Protein AF-A0A819HEC3-F1 (afdb_monomer_lite)

Structure (mmCIF, N/CA/C/O backbone):
data_AF-A0A819HEC3-F1
#
_entry.id   AF-A0A819HEC3-F1
#
loop_
_atom_site.group_PDB
_atom_site.id
_atom_site.type_symbol
_atom_site.label_atom_id
_atom_site.label_alt_id
_atom_site.label_comp_id
_atom_site.label_asym_id
_atom_site.label_entity_id
_atom_site.label_seq_id
_atom_site.pdbx_PDB_ins_code
_atom_site.Cartn_x
_atom_site.Cartn_y
_atom_site.Cartn_z
_atom_site.occupancy
_atom_site.B_iso_or_equiv
_atom_site.auth_seq_id
_atom_site.auth_comp_id
_atom_site.auth_asym_id
_atom_site.auth_atom_id
_atom_site.pdbx_PDB_model_num
ATOM 1 N N . MET A 1 1 ? 30.679 9.701 9.834 1.00 35.31 1 MET A N 1
ATOM 2 C CA . MET A 1 1 ? 29.336 10.063 9.330 1.00 35.31 1 MET A CA 1
ATOM 3 C C . MET A 1 1 ? 28.444 10.384 10.512 1.00 35.31 1 MET A C 1
ATOM 5 O O . MET A 1 1 ? 28.154 9.493 11.297 1.00 35.31 1 MET A O 1
ATOM 9 N N . HIS A 1 2 ? 28.082 11.653 10.684 1.00 35.62 2 HIS A N 1
ATOM 10 C CA . HIS A 1 2 ? 27.063 12.058 11.650 1.00 35.62 2 HIS A CA 1
ATOM 11 C C . HIS A 1 2 ? 25.699 11.804 11.002 1.00 35.62 2 HIS A C 1
ATOM 13 O O . HIS A 1 2 ? 25.360 12.456 10.020 1.00 35.62 2 HIS A O 1
ATOM 19 N N . ILE A 1 3 ? 24.949 10.826 11.507 1.00 52.78 3 ILE A N 1
ATOM 20 C CA . ILE A 1 3 ? 23.567 10.603 11.078 1.00 52.78 3 ILE A CA 1
ATOM 21 C C . ILE A 1 3 ? 22.713 11.641 11.809 1.00 52.78 3 ILE A C 1
ATOM 23 O O . ILE A 1 3 ? 22.427 11.497 13.001 1.00 52.78 3 ILE A O 1
ATOM 27 N N . GLN A 1 4 ? 22.341 12.715 11.109 1.00 49.16 4 GLN A N 1
ATOM 28 C CA . GLN A 1 4 ? 21.276 13.611 11.549 1.00 49.16 4 GLN A CA 1
ATOM 29 C C . GLN A 1 4 ? 19.970 12.810 11.532 1.00 49.16 4 GLN A C 1
ATOM 31 O O . GLN A 1 4 ? 19.485 12.399 10.484 1.00 49.16 4 GLN A O 1
ATOM 36 N N . ARG A 1 5 ? 19.433 12.515 12.718 1.00 47.50 5 ARG A N 1
ATOM 37 C CA . ARG A 1 5 ? 18.100 11.924 12.852 1.00 47.50 5 ARG A CA 1
ATOM 38 C C . ARG A 1 5 ? 17.078 13.026 12.602 1.00 47.50 5 ARG A C 1
ATOM 40 O O . ARG A 1 5 ? 16.815 13.800 13.521 1.00 47.50 5 ARG A O 1
ATOM 47 N N . ASP A 1 6 ? 16.523 13.070 11.394 1.00 41.75 6 ASP A N 1
ATOM 48 C CA . ASP A 1 6 ? 15.380 13.918 11.055 1.00 41.75 6 ASP A CA 1
ATOM 49 C C . ASP A 1 6 ? 14.251 13.738 12.079 1.00 41.75 6 ASP A C 1
ATOM 51 O O . ASP A 1 6 ? 13.738 12.643 12.331 1.00 41.75 6 ASP A O 1
ATOM 55 N N . GLU A 1 7 ? 13.883 14.846 12.710 1.00 51.31 7 GLU A N 1
ATOM 56 C CA . GLU A 1 7 ? 12.917 14.927 13.806 1.00 51.31 7 GLU A CA 1
ATOM 57 C C . GLU A 1 7 ? 11.481 14.588 13.361 1.00 51.31 7 GLU A C 1
ATOM 59 O O . GLU A 1 7 ? 10.647 14.182 14.171 1.00 51.31 7 GLU A O 1
ATOM 64 N N . HIS A 1 8 ? 11.207 14.639 12.055 1.00 46.47 8 HIS A N 1
ATOM 65 C CA . HIS A 1 8 ? 9.885 14.379 11.483 1.00 46.47 8 HIS A CA 1
ATOM 66 C C . HIS A 1 8 ? 9.435 12.911 11.529 1.00 46.47 8 HIS A C 1
ATOM 68 O O . HIS A 1 8 ? 8.235 12.649 11.459 1.00 46.47 8 HIS A O 1
ATOM 74 N N . SER A 1 9 ? 10.351 11.953 11.714 1.00 44.16 9 SER A N 1
ATOM 75 C CA . SER A 1 9 ? 10.011 10.520 11.715 1.00 44.16 9 SER A CA 1
ATOM 76 C C . SER A 1 9 ? 9.555 9.985 13.086 1.00 44.16 9 SER A C 1
ATOM 78 O O . SER A 1 9 ? 9.091 8.854 13.208 1.00 44.16 9 SER A O 1
ATOM 80 N N . ARG A 1 10 ? 9.630 10.789 14.159 1.00 50.12 10 ARG A N 1
ATOM 81 C CA . ARG A 1 10 ? 9.312 10.303 15.517 1.00 50.12 10 ARG A CA 1
ATOM 82 C C . ARG A 1 10 ? 7.836 10.388 15.909 1.00 50.12 10 ARG A C 1
ATOM 84 O O . ARG A 1 10 ? 7.489 9.972 17.005 1.00 50.12 10 ARG A O 1
ATOM 91 N N . LYS A 1 11 ? 6.933 10.884 15.058 1.00 53.34 11 LYS A N 1
ATOM 92 C CA . LYS A 1 11 ? 5.527 11.109 15.457 1.00 53.34 11 LYS A CA 1
ATOM 93 C C . L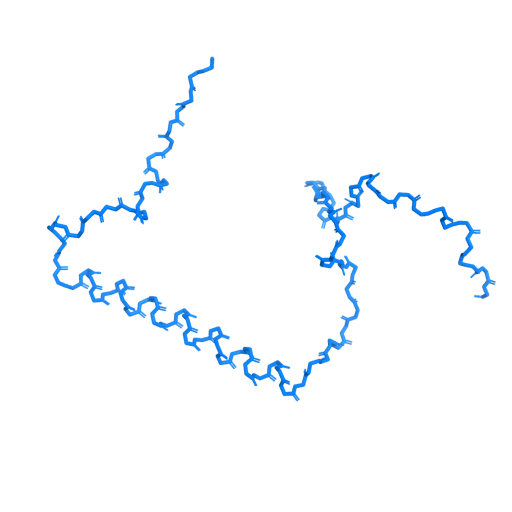YS A 1 11 ? 4.654 9.848 15.573 1.00 53.34 11 LYS A C 1
ATOM 95 O O . LYS A 1 11 ? 3.498 9.983 15.965 1.00 53.34 11 LYS A O 1
ATOM 100 N N . LEU A 1 12 ? 5.168 8.647 15.287 1.00 53.06 12 LEU A N 1
ATOM 101 C CA . LEU A 1 12 ? 4.364 7.413 15.320 1.00 53.06 12 LEU A CA 1
ATOM 102 C C . LEU A 1 12 ? 4.455 6.576 16.609 1.00 53.06 12 LEU A C 1
ATOM 104 O O . LEU A 1 12 ? 3.790 5.549 16.693 1.00 53.06 12 LEU A O 1
ATOM 108 N N . CYS A 1 13 ? 5.226 6.980 17.622 1.00 48.69 13 CYS A N 1
ATOM 109 C CA . CYS A 1 13 ? 5.309 6.213 18.874 1.00 48.69 13 CYS A CA 1
ATOM 110 C C . CYS A 1 13 ? 5.623 7.103 20.086 1.00 48.69 13 CYS A C 1
ATOM 112 O O . CYS A 1 13 ? 6.657 6.955 20.734 1.00 48.69 13 CYS A O 1
ATOM 114 N N . TYR A 1 14 ? 4.734 8.051 20.392 1.00 52.69 14 TYR A N 1
ATOM 115 C CA . TYR A 1 14 ? 4.767 8.754 21.676 1.00 52.69 14 TYR A CA 1
ATOM 116 C C . TYR A 1 14 ? 3.550 8.363 22.519 1.00 52.69 14 TYR A C 1
ATOM 118 O O . TYR A 1 14 ? 2.441 8.311 21.978 1.00 52.69 14 TYR A O 1
ATOM 126 N N . PRO A 1 15 ? 3.726 8.083 23.826 1.00 53.22 15 PRO A N 1
ATOM 127 C CA . PRO A 1 15 ? 2.599 7.866 24.720 1.00 53.22 15 PRO A CA 1
ATOM 128 C C . PRO A 1 15 ? 1.710 9.115 24.713 1.00 53.22 15 PRO A C 1
ATOM 130 O O . PRO A 1 15 ? 2.202 10.241 24.788 1.00 53.22 15 PRO A O 1
ATOM 133 N N . VAL A 1 16 ? 0.398 8.901 24.592 1.00 59.19 16 VAL A N 1
ATOM 134 C CA . VAL A 1 16 ? -0.651 9.931 24.527 1.00 59.19 16 VAL A CA 1
ATOM 135 C C . VAL A 1 16 ? -0.818 10.577 25.907 1.00 59.19 16 VAL A C 1
ATOM 137 O O . VAL A 1 16 ? -1.810 10.372 26.596 1.00 59.19 16 VAL A O 1
ATOM 140 N N . ILE A 1 17 ? 0.188 11.311 26.371 1.00 58.75 17 ILE A N 1
ATOM 141 C CA . ILE A 1 17 ? 0.117 12.078 27.614 1.00 58.75 17 ILE A CA 1
ATOM 142 C C . ILE A 1 17 ? 0.204 13.550 27.215 1.00 58.75 17 ILE A C 1
ATOM 144 O O . ILE A 1 17 ? 1.245 14.009 26.755 1.00 58.75 17 ILE A O 1
ATOM 148 N N . GLY A 1 18 ? -0.909 14.276 27.356 1.00 64.00 18 GLY A N 1
ATOM 149 C CA . GLY A 1 18 ? -0.967 15.726 27.132 1.00 64.00 18 GLY A CA 1
ATOM 150 C C . GLY A 1 18 ? -1.601 16.205 25.820 1.00 64.00 18 GLY A C 1
ATOM 151 O O . GLY A 1 18 ? -1.558 17.403 25.558 1.00 64.00 18 GLY A O 1
ATOM 152 N N . LEU A 1 19 ? -2.217 15.333 25.011 1.00 67.19 19 LEU A N 1
ATOM 153 C CA . LEU A 1 19 ? -3.003 15.786 23.852 1.00 67.19 19 LEU A CA 1
ATOM 154 C C . LEU A 1 19 ? -4.404 16.230 24.291 1.00 67.19 19 LEU A C 1
ATOM 156 O O . LEU A 1 19 ? -5.065 15.557 25.087 1.00 67.19 19 LEU A O 1
ATOM 160 N N . LYS A 1 20 ? -4.873 17.360 23.750 1.00 82.50 20 LYS A N 1
ATOM 161 C CA . LYS A 1 20 ? -6.255 17.822 23.931 1.00 82.50 20 LYS A CA 1
ATOM 162 C C . LYS A 1 20 ? -7.196 16.789 23.302 1.00 82.50 20 LYS A C 1
ATOM 164 O O . LYS A 1 20 ? -6.888 16.257 22.239 1.00 82.50 20 LYS A O 1
ATOM 169 N N . LEU A 1 21 ? -8.335 16.508 23.941 1.00 81.75 21 LEU A N 1
ATOM 170 C CA . LEU A 1 21 ? -9.289 15.480 23.492 1.00 81.75 21 LEU A CA 1
ATOM 171 C C . LEU A 1 21 ? -9.631 15.598 21.995 1.00 81.75 21 LEU A C 1
ATOM 173 O O . LEU A 1 21 ? -9.643 14.593 21.292 1.00 81.75 21 LEU A O 1
ATOM 177 N N . GLU A 1 22 ? -9.803 16.827 21.509 1.00 82.69 22 GLU A N 1
ATOM 178 C CA . GLU A 1 22 ? -10.082 17.135 20.101 1.00 82.69 22 GLU A CA 1
ATOM 179 C C . GLU A 1 22 ? -9.020 16.594 19.133 1.00 82.69 22 GLU A C 1
ATOM 181 O O . GLU A 1 22 ? -9.357 16.037 18.094 1.00 82.69 22 GLU A O 1
ATOM 186 N N . GLU A 1 23 ? -7.736 16.679 19.489 1.00 84.50 23 GLU A N 1
ATOM 187 C CA . GLU A 1 23 ? -6.643 16.196 18.637 1.00 84.50 23 GLU A CA 1
ATOM 188 C C . GLU A 1 23 ? -6.649 14.663 18.534 1.00 84.50 23 GLU A C 1
ATOM 190 O O . GLU A 1 23 ? -6.399 14.088 17.473 1.00 84.50 23 GLU A O 1
ATOM 195 N N . SER A 1 24 ? -6.976 13.978 19.632 1.00 80.62 24 SER A N 1
ATOM 196 C CA . SER A 1 24 ? -7.135 12.521 19.629 1.00 80.62 24 SER A CA 1
ATOM 197 C C . SER A 1 24 ? -8.339 12.094 18.788 1.00 80.62 24 SER A C 1
ATOM 199 O O . SER A 1 24 ? -8.247 11.136 18.020 1.00 80.62 24 SER A O 1
ATOM 201 N N . VAL A 1 25 ? -9.455 12.821 18.897 1.00 90.00 25 VAL A N 1
ATOM 202 C CA . VAL A 1 25 ? -10.666 12.577 18.102 1.00 90.00 25 VAL A CA 1
ATOM 203 C C . VAL A 1 25 ? -10.390 12.787 16.614 1.00 90.00 25 VAL A C 1
ATOM 205 O O . VAL A 1 25 ? -10.750 11.930 15.809 1.00 90.00 25 VAL A O 1
ATOM 208 N N . GLU A 1 26 ? -9.691 13.856 16.242 1.00 91.88 26 GLU A N 1
ATOM 209 C CA . GLU A 1 26 ? -9.321 14.134 14.852 1.00 91.88 26 GLU A CA 1
ATOM 210 C C . GLU A 1 26 ? -8.461 13.007 14.257 1.00 91.88 26 GLU A C 1
ATOM 212 O O . GLU A 1 26 ? -8.773 12.469 13.190 1.00 91.88 26 GLU A O 1
ATOM 217 N N . ARG A 1 27 ? -7.419 12.564 14.972 1.00 89.69 27 ARG A N 1
ATOM 218 C CA . ARG A 1 27 ? -6.559 11.451 14.528 1.00 89.69 27 ARG A CA 1
ATOM 219 C C . ARG A 1 27 ? -7.334 10.141 14.367 1.00 89.69 27 ARG A C 1
ATOM 221 O O . ARG A 1 27 ? -7.109 9.402 13.402 1.00 89.69 27 ARG A O 1
ATOM 228 N N . LEU A 1 28 ? -8.260 9.853 15.283 1.00 89.38 28 LEU A N 1
ATOM 229 C CA . LEU A 1 28 ? -9.136 8.682 15.194 1.00 89.38 28 LEU A CA 1
ATOM 230 C C . LEU A 1 28 ? -10.060 8.766 13.977 1.00 89.38 28 LEU A C 1
ATOM 232 O O . LEU A 1 28 ? -10.183 7.793 13.232 1.00 89.38 28 LEU A O 1
ATOM 236 N N . GLN A 1 29 ? -10.663 9.929 13.734 1.00 94.44 29 GLN A N 1
ATOM 237 C CA . GLN A 1 29 ? -11.528 10.157 12.578 1.00 94.44 29 GLN A CA 1
ATOM 238 C C . GLN A 1 29 ? -10.767 9.990 11.260 1.00 94.44 29 GLN A C 1
ATOM 240 O O . GLN A 1 29 ? -11.270 9.333 10.348 1.00 94.44 29 GLN A O 1
ATOM 245 N N . ILE A 1 30 ? -9.547 10.527 11.160 1.00 94.88 30 ILE A N 1
ATOM 246 C CA . ILE A 1 30 ? -8.687 10.351 9.981 1.00 94.88 30 ILE A CA 1
ATOM 247 C C . ILE A 1 30 ? -8.406 8.862 9.751 1.00 94.88 30 ILE A C 1
ATOM 249 O O . ILE A 1 30 ? -8.627 8.354 8.651 1.00 94.88 30 ILE A O 1
ATOM 253 N N . THR A 1 31 ? -7.988 8.143 10.793 1.00 92.00 31 THR A N 1
ATOM 254 C CA . THR A 1 31 ? -7.664 6.711 10.700 1.00 92.00 31 THR A CA 1
ATOM 255 C C . THR A 1 31 ? -8.880 5.879 10.285 1.00 92.00 31 THR A C 1
ATOM 257 O O . THR A 1 31 ? -8.789 5.023 9.400 1.00 92.00 31 THR A O 1
ATOM 260 N N . TYR A 1 32 ? -10.048 6.162 10.868 1.00 94.38 32 TYR A N 1
ATOM 261 C CA . TYR A 1 32 ? -11.302 5.506 10.504 1.00 94.38 32 TYR A CA 1
ATOM 262 C C . TYR A 1 32 ? -11.660 5.755 9.035 1.00 94.38 32 TYR A C 1
ATOM 264 O O . TYR A 1 32 ? -11.969 4.816 8.303 1.00 94.38 32 TYR A O 1
ATOM 272 N N . ARG A 1 33 ? -11.559 7.003 8.562 1.00 93.12 33 ARG A N 1
ATOM 273 C CA . ARG A 1 33 ? -11.839 7.349 7.160 1.00 93.12 33 ARG A CA 1
ATOM 274 C C . ARG A 1 33 ? -10.896 6.644 6.184 1.00 93.12 33 ARG A C 1
ATOM 276 O O . ARG A 1 33 ? -11.364 6.140 5.170 1.00 93.12 33 ARG A O 1
ATOM 283 N N . LEU A 1 34 ? -9.596 6.580 6.479 1.00 93.00 34 LEU A N 1
ATOM 284 C CA . LEU A 1 34 ? -8.621 5.908 5.611 1.00 93.00 34 LEU A CA 1
ATOM 285 C C . LEU A 1 34 ? -8.908 4.405 5.500 1.00 93.00 34 LEU A C 1
ATOM 287 O O . LEU A 1 34 ? -9.038 3.875 4.401 1.00 93.00 34 LEU A O 1
ATOM 291 N N . THR A 1 35 ? -9.074 3.728 6.635 1.00 92.56 35 THR A N 1
ATOM 292 C CA . THR A 1 35 ? -9.275 2.269 6.673 1.00 92.56 35 THR A CA 1
ATOM 293 C C . THR A 1 35 ? -10.606 1.834 6.055 1.00 92.56 35 THR A C 1
ATOM 295 O O . THR A 1 35 ? -10.653 0.872 5.286 1.00 92.56 35 THR A O 1
ATOM 298 N N . THR A 1 36 ? -11.694 2.552 6.346 1.00 92.81 36 THR A N 1
ATOM 299 C CA . THR A 1 36 ? -13.032 2.226 5.823 1.00 92.81 36 THR A CA 1
ATOM 300 C C . THR A 1 36 ? -13.137 2.429 4.317 1.00 92.81 36 THR A C 1
ATOM 302 O O . THR A 1 36 ? -13.715 1.585 3.628 1.00 92.81 36 THR A O 1
ATOM 305 N N . ASN A 1 37 ? -12.541 3.502 3.789 1.00 93.88 37 ASN A N 1
ATOM 306 C CA . ASN A 1 37 ? -12.523 3.763 2.353 1.00 93.88 37 ASN A CA 1
ATOM 307 C C . ASN A 1 37 ? -11.735 2.688 1.596 1.00 93.88 37 ASN A C 1
ATOM 309 O O . ASN A 1 37 ? -12.252 2.149 0.618 1.00 93.88 37 ASN A O 1
ATOM 313 N N . THR A 1 38 ? -10.542 2.315 2.073 1.00 92.75 38 THR A N 1
ATOM 314 C CA . THR A 1 38 ? -9.741 1.250 1.449 1.00 92.75 38 THR A CA 1
ATOM 315 C C . THR A 1 38 ? -10.510 -0.067 1.397 1.00 92.75 38 THR A C 1
ATOM 317 O O . THR A 1 38 ? -10.606 -0.682 0.339 1.00 92.75 38 THR A O 1
ATOM 320 N N . ARG A 1 39 ? -11.152 -0.470 2.503 1.00 93.38 39 ARG A N 1
ATOM 321 C CA . ARG A 1 39 ? -11.952 -1.703 2.537 1.00 93.38 39 ARG A CA 1
ATOM 322 C C . ARG A 1 39 ? -13.117 -1.672 1.548 1.00 93.38 39 ARG A C 1
ATOM 324 O O . ARG A 1 39 ? -13.431 -2.686 0.934 1.00 93.38 39 ARG A O 1
ATOM 331 N N . ARG A 1 40 ? -13.762 -0.515 1.379 1.00 93.75 40 ARG A N 1
ATOM 332 C CA . ARG A 1 40 ? -14.846 -0.360 0.404 1.00 93.75 40 ARG A CA 1
ATOM 333 C C . ARG A 1 40 ? -14.355 -0.579 -1.026 1.00 93.75 40 ARG A C 1
ATOM 335 O O . ARG A 1 40 ? -15.057 -1.243 -1.780 1.00 93.75 40 ARG A O 1
ATOM 342 N N . VAL A 1 41 ? -13.192 -0.030 -1.382 1.00 93.44 41 VAL A N 1
ATOM 343 C CA . VAL A 1 41 ? -12.589 -0.219 -2.710 1.00 93.44 41 VAL A CA 1
ATOM 344 C C . VAL A 1 41 ? -12.255 -1.693 -2.933 1.00 93.44 41 VAL A C 1
ATOM 346 O O . VAL A 1 41 ? -12.700 -2.258 -3.927 1.00 93.44 41 VAL A O 1
ATOM 349 N N . LEU A 1 42 ? -11.596 -2.342 -1.966 1.00 93.38 42 LEU A N 1
ATOM 350 C CA . LEU A 1 42 ? -11.267 -3.771 -2.043 1.00 93.38 42 LEU A CA 1
ATOM 351 C C . LEU A 1 42 ? -12.510 -4.642 -2.261 1.00 93.38 42 LEU A C 1
ATOM 353 O O . LEU A 1 42 ? -12.527 -5.456 -3.175 1.00 93.38 42 LEU A O 1
ATOM 357 N N . ASN A 1 43 ? -13.595 -4.399 -1.517 1.00 94.31 43 ASN A N 1
ATOM 358 C CA . ASN A 1 43 ? -14.851 -5.142 -1.681 1.00 94.31 43 ASN A CA 1
ATOM 359 C C . ASN A 1 43 ? -15.471 -5.008 -3.087 1.00 94.31 43 ASN A C 1
ATOM 361 O O . ASN A 1 43 ? -16.300 -5.834 -3.472 1.00 94.31 43 ASN A O 1
ATOM 365 N N . VAL A 1 44 ? -15.179 -3.925 -3.816 1.00 94.56 44 VAL A N 1
ATOM 366 C CA . VAL A 1 44 ? -15.618 -3.755 -5.210 1.00 94.56 44 VAL A CA 1
ATOM 367 C C . VAL A 1 44 ? -14.678 -4.511 -6.147 1.00 94.56 44 VAL A C 1
ATOM 369 O O . VAL A 1 44 ? -15.169 -5.248 -6.998 1.00 94.56 44 VAL A O 1
ATOM 372 N N . CYS A 1 45 ? -13.362 -4.389 -5.954 1.00 94.19 45 CYS A N 1
ATOM 373 C CA . CYS A 1 45 ? -12.353 -5.102 -6.740 1.00 94.19 45 CYS A CA 1
ATOM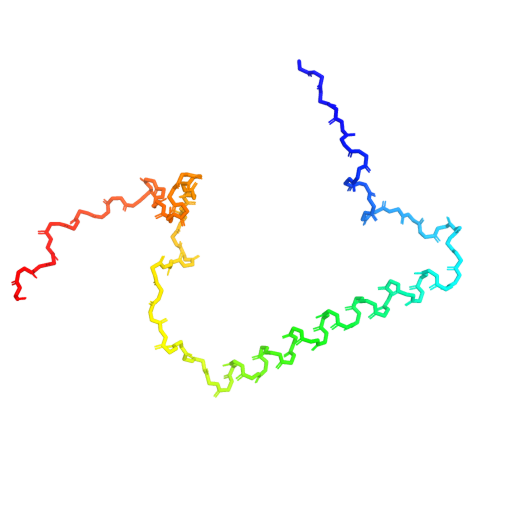 374 C C . CYS A 1 45 ? -12.503 -6.629 -6.634 1.00 94.19 45 CYS A C 1
ATOM 376 O O . CYS A 1 45 ? -12.482 -7.313 -7.646 1.00 94.19 45 CYS A O 1
ATOM 378 N N . GLU A 1 46 ? -12.762 -7.174 -5.442 1.00 95.00 46 GLU A N 1
ATOM 379 C CA . GLU A 1 46 ? -12.946 -8.621 -5.231 1.00 95.00 46 GLU A CA 1
ATOM 380 C C . GLU A 1 46 ? -14.151 -9.204 -5.986 1.00 95.00 46 GLU A C 1
ATOM 382 O O . GLU A 1 46 ? -14.167 -10.388 -6.316 1.00 95.00 46 GLU A O 1
ATOM 387 N N . LYS A 1 47 ? -15.173 -8.389 -6.279 1.00 95.75 47 LYS A N 1
ATOM 388 C CA . LYS A 1 47 ? -16.349 -8.831 -7.050 1.00 95.75 47 LYS A CA 1
ATOM 389 C C . LYS A 1 47 ? -16.078 -8.919 -8.546 1.00 95.75 47 LYS A C 1
ATOM 391 O O . LYS A 1 47 ? -16.821 -9.599 -9.247 1.00 95.75 47 LYS A O 1
ATOM 396 N N . ASN A 1 48 ? -15.066 -8.206 -9.025 1.00 93.62 48 ASN A N 1
ATOM 397 C CA . ASN A 1 48 ? -14.647 -8.201 -10.416 1.00 93.62 48 ASN A CA 1
ATOM 398 C C . ASN A 1 48 ? -13.114 -8.098 -10.472 1.00 93.62 48 ASN A C 1
ATOM 400 O O . ASN A 1 48 ? -12.597 -7.020 -10.775 1.00 93.62 48 ASN A O 1
ATOM 404 N N . PRO A 1 49 ? -12.392 -9.184 -10.129 1.00 91.88 49 PRO A N 1
ATOM 405 C CA . PRO A 1 49 ? -10.938 -9.189 -9.988 1.00 91.88 49 PRO A CA 1
ATOM 406 C C . PRO A 1 49 ? -10.267 -9.311 -11.361 1.00 91.88 49 PRO A C 1
ATOM 408 O O . PRO A 1 49 ? -9.512 -10.245 -11.623 1.00 91.88 49 PRO A O 1
ATOM 411 N N . ILE A 1 50 ? -10.625 -8.407 -12.269 1.00 93.44 50 ILE A N 1
ATOM 412 C CA . ILE A 1 50 ? -10.046 -8.312 -13.602 1.00 93.44 50 ILE A CA 1
ATOM 413 C C . ILE A 1 50 ? -9.365 -6.959 -13.731 1.00 93.44 50 ILE A C 1
ATOM 415 O O . ILE A 1 50 ? -9.952 -5.920 -13.418 1.00 93.44 50 ILE A O 1
ATOM 419 N N . ASP A 1 51 ? -8.146 -6.986 -14.243 1.00 91.94 51 ASP A N 1
ATOM 420 C CA . ASP A 1 51 ? -7.488 -5.789 -14.730 1.00 91.94 51 ASP A CA 1
ATOM 421 C C . ASP A 1 51 ? -7.868 -5.598 -16.195 1.00 91.94 51 ASP A C 1
ATOM 423 O O . ASP A 1 51 ? -7.709 -6.495 -17.023 1.00 91.94 51 ASP A O 1
ATOM 427 N N . GLU A 1 52 ? -8.405 -4.427 -16.527 1.00 94.62 52 GLU A N 1
ATOM 428 C CA . GLU A 1 52 ? -8.801 -4.115 -17.904 1.00 94.62 52 GLU A CA 1
ATOM 429 C C . GLU A 1 52 ? -7.580 -3.931 -18.820 1.00 94.62 52 GLU A C 1
ATOM 431 O O . GLU A 1 52 ? -7.629 -4.249 -20.006 1.00 94.62 52 GLU A O 1
ATOM 436 N N . HIS A 1 53 ? -6.472 -3.432 -18.265 1.00 94.25 53 HIS A N 1
ATOM 437 C CA . HIS A 1 53 ? -5.268 -3.086 -19.009 1.00 94.25 53 HIS A CA 1
ATOM 438 C C . HIS A 1 53 ? -4.068 -3.843 -18.447 1.00 94.25 53 HIS A C 1
ATOM 440 O O . HIS A 1 53 ? -3.783 -3.763 -17.254 1.00 94.25 53 HIS A O 1
ATOM 446 N N . ALA A 1 54 ? -3.323 -4.519 -19.321 1.00 91.81 54 ALA A N 1
ATOM 447 C CA . ALA A 1 54 ? -2.038 -5.093 -18.954 1.00 91.81 54 ALA A CA 1
ATOM 448 C C . ALA A 1 54 ? -1.019 -3.969 -18.718 1.00 91.81 54 ALA A C 1
ATOM 450 O O . ALA A 1 54 ? -0.810 -3.109 -19.578 1.00 91.81 54 ALA A O 1
ATOM 451 N N . LEU A 1 55 ? -0.380 -3.980 -17.551 1.00 89.12 55 LEU A N 1
ATOM 452 C CA . LEU A 1 55 ? 0.681 -3.044 -17.198 1.00 89.12 55 LEU A CA 1
ATOM 453 C C . LEU A 1 55 ? 2.041 -3.727 -17.348 1.00 89.12 55 LEU A C 1
ATOM 455 O O . LEU A 1 55 ? 2.173 -4.924 -17.111 1.00 89.12 55 LEU A O 1
ATOM 459 N N . ASN A 1 56 ? 3.075 -2.957 -17.697 1.00 87.25 56 ASN A N 1
ATOM 460 C CA . ASN A 1 56 ? 4.463 -3.418 -17.602 1.00 87.25 56 ASN A CA 1
ATOM 461 C C . ASN A 1 56 ? 4.926 -3.355 -16.133 1.00 87.25 56 ASN A C 1
ATOM 463 O O . ASN A 1 56 ? 5.735 -2.507 -15.753 1.00 87.25 56 ASN A O 1
ATOM 467 N N . TYR A 1 57 ? 4.303 -4.183 -15.299 1.00 87.94 57 TYR A N 1
ATOM 468 C CA . TYR A 1 57 ? 4.512 -4.269 -13.861 1.00 87.94 57 TYR A CA 1
ATOM 469 C C . TYR A 1 57 ? 4.334 -5.722 -13.421 1.00 87.94 57 TYR A C 1
ATOM 471 O O . TYR A 1 57 ? 3.341 -6.354 -13.772 1.00 87.94 57 TYR A O 1
ATOM 479 N N . ASP A 1 58 ? 5.293 -6.227 -12.650 1.00 89.19 58 ASP A N 1
ATOM 480 C CA . ASP A 1 58 ? 5.249 -7.552 -12.038 1.00 89.19 58 ASP A CA 1
ATOM 481 C C . ASP A 1 58 ? 5.415 -7.386 -10.526 1.00 89.19 58 ASP A C 1
ATOM 483 O O . ASP A 1 58 ? 6.423 -6.860 -10.049 1.00 89.19 58 ASP A O 1
ATOM 487 N N . GLU A 1 59 ? 4.397 -7.795 -9.775 1.00 88.38 59 GLU A N 1
ATOM 488 C CA . GLU A 1 59 ? 4.357 -7.666 -8.319 1.00 88.38 59 GLU A CA 1
ATOM 489 C C . GLU A 1 59 ? 5.261 -8.675 -7.592 1.00 88.38 59 GLU A C 1
ATOM 491 O O . GLU A 1 59 ? 5.644 -8.438 -6.444 1.00 88.38 59 GLU A O 1
ATOM 496 N N . TYR A 1 60 ? 5.640 -9.776 -8.250 1.00 91.19 60 TYR A N 1
ATOM 497 C CA . TYR A 1 60 ? 6.458 -10.839 -7.657 1.00 91.19 60 TYR A CA 1
ATOM 498 C C . TYR A 1 60 ? 7.936 -10.737 -8.023 1.00 91.19 60 TYR A C 1
ATOM 500 O O . TYR A 1 60 ? 8.762 -11.389 -7.380 1.00 91.19 60 TYR A O 1
ATOM 508 N N . ASN A 1 61 ? 8.286 -9.920 -9.019 1.00 84.38 61 ASN A N 1
ATOM 509 C CA . ASN A 1 61 ? 9.659 -9.784 -9.482 1.00 84.38 61 ASN A CA 1
ATOM 510 C C . ASN A 1 61 ? 10.30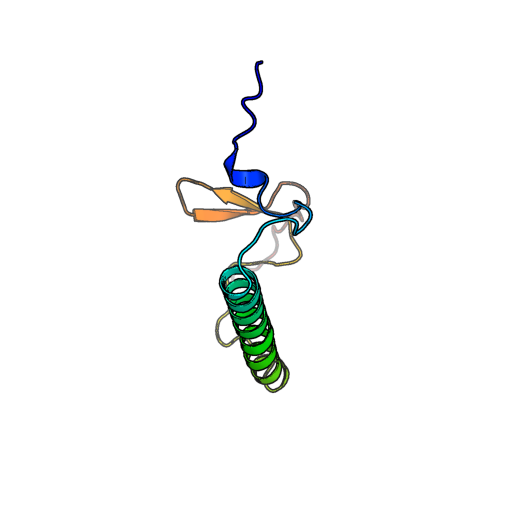9 -8.481 -8.980 1.00 84.38 61 ASN A C 1
ATOM 512 O O . ASN A 1 61 ? 9.889 -7.386 -9.362 1.00 84.38 61 ASN A O 1
ATOM 516 N N . PRO A 1 62 ? 11.358 -8.551 -8.142 1.00 90.69 62 PRO A N 1
ATOM 517 C CA . PRO A 1 62 ? 12.022 -7.358 -7.632 1.00 90.69 62 PRO A CA 1
ATOM 518 C C . PRO A 1 62 ? 12.650 -6.508 -8.748 1.00 90.69 62 PRO A C 1
ATOM 520 O O . PRO A 1 62 ? 13.405 -7.000 -9.592 1.00 90.69 62 PRO A O 1
ATOM 523 N N . PHE A 1 63 ? 12.410 -5.196 -8.713 1.00 88.31 63 PHE A N 1
ATOM 524 C CA . PHE A 1 63 ? 12.934 -4.245 -9.694 1.00 88.31 63 PHE A CA 1
ATOM 525 C C . PHE A 1 63 ? 13.509 -2.984 -9.045 1.00 88.31 63 PHE A C 1
ATOM 527 O O . PHE A 1 63 ? 13.167 -2.603 -7.924 1.00 88.31 63 PHE A O 1
ATOM 534 N N . ASN A 1 64 ? 14.362 -2.296 -9.800 1.00 87.62 64 ASN A N 1
ATOM 535 C CA . ASN A 1 64 ? 14.855 -0.963 -9.493 1.00 87.62 64 ASN A CA 1
ATOM 536 C C . ASN A 1 64 ? 14.144 0.054 -10.390 1.00 87.62 64 ASN A C 1
ATOM 538 O O . ASN A 1 64 ? 14.049 -0.130 -11.602 1.00 87.62 64 ASN A O 1
ATOM 542 N N . ASN A 1 65 ? 13.671 1.156 -9.810 1.00 86.81 65 ASN A N 1
ATOM 543 C CA . ASN A 1 65 ? 13.119 2.256 -10.594 1.00 86.81 65 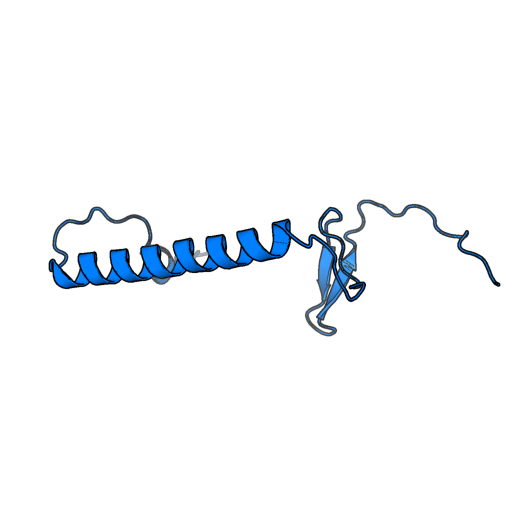ASN A CA 1
ATOM 544 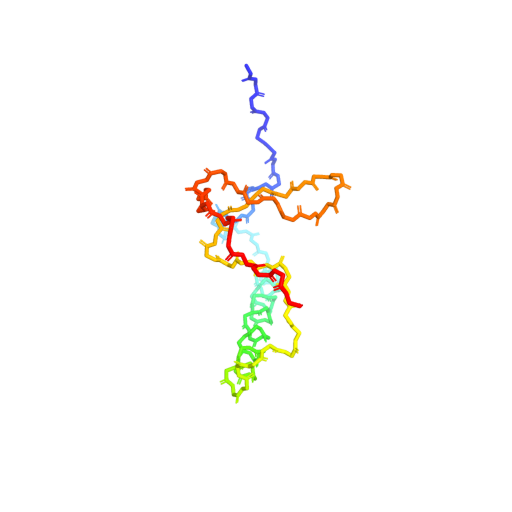C C . ASN A 1 65 ? 14.257 3.145 -11.121 1.00 86.81 65 ASN A C 1
ATOM 546 O O . ASN A 1 65 ? 15.086 3.631 -10.347 1.00 86.81 65 ASN A O 1
ATOM 550 N N . CYS A 1 66 ? 14.305 3.361 -12.434 1.00 86.12 66 CYS A N 1
ATOM 551 C CA . CYS A 1 66 ? 15.243 4.294 -13.038 1.00 86.12 66 CYS A CA 1
ATOM 552 C C . CYS A 1 66 ? 14.767 5.741 -12.830 1.00 86.12 66 CYS A C 1
ATOM 554 O O . CYS A 1 66 ? 13.751 6.150 -13.384 1.00 86.12 66 CYS A O 1
ATOM 556 N N . ALA A 1 67 ? 15.540 6.556 -12.107 1.00 87.12 67 ALA A N 1
ATOM 557 C CA . ALA A 1 67 ? 15.180 7.950 -11.816 1.00 87.12 67 ALA A CA 1
ATOM 558 C C . ALA A 1 67 ? 15.058 8.856 -13.061 1.00 87.12 67 ALA A C 1
ATOM 560 O O . ALA A 1 67 ? 14.454 9.922 -12.983 1.00 87.12 67 ALA A O 1
ATOM 561 N N . ALA A 1 68 ? 15.642 8.457 -14.195 1.00 91.81 68 ALA A N 1
ATOM 562 C CA . ALA A 1 68 ? 15.570 9.219 -15.440 1.00 91.81 68 ALA A CA 1
ATOM 563 C C . ALA A 1 68 ? 14.355 8.836 -16.300 1.00 91.81 68 ALA A C 1
ATOM 565 O O . ALA A 1 68 ? 13.694 9.718 -16.843 1.00 91.81 68 ALA A O 1
ATOM 566 N N . SER A 1 69 ? 14.061 7.538 -16.437 1.00 88.06 69 SER A N 1
ATOM 567 C CA . SER A 1 69 ? 12.984 7.051 -17.314 1.00 88.06 69 SER A CA 1
ATOM 568 C C . SER A 1 69 ? 11.667 6.790 -16.587 1.00 88.06 69 SER A C 1
ATOM 570 O O . SER A 1 69 ? 10.628 6.753 -17.237 1.00 88.06 69 SER A O 1
ATOM 572 N N . ASN A 1 70 ? 11.694 6.613 -15.261 1.00 86.12 70 ASN A N 1
ATOM 573 C CA . ASN A 1 70 ? 10.572 6.118 -14.457 1.00 86.12 70 ASN A CA 1
ATOM 574 C C . ASN A 1 70 ? 9.997 4.784 -14.968 1.00 86.12 70 ASN A C 1
ATOM 576 O O . ASN A 1 70 ? 8.816 4.495 -14.789 1.00 86.12 70 ASN A O 1
ATOM 580 N N . VAL A 1 71 ? 10.840 3.973 -15.613 1.00 85.38 71 VAL A N 1
ATOM 581 C CA . VAL A 1 71 ? 10.512 2.617 -16.063 1.00 85.38 71 VAL A CA 1
ATOM 582 C C . VAL A 1 71 ? 11.165 1.619 -15.097 1.00 85.38 71 VAL A C 1
ATOM 584 O O . VAL A 1 71 ? 12.333 1.814 -14.735 1.00 85.38 71 VAL A O 1
ATOM 587 N N . PRO A 1 72 ? 10.452 0.564 -14.658 1.00 83.31 72 PRO A N 1
ATOM 588 C CA . PRO A 1 72 ? 11.032 -0.475 -13.816 1.00 83.31 72 PRO A CA 1
ATOM 589 C C . PRO A 1 72 ? 12.080 -1.274 -14.598 1.00 83.31 72 PRO A C 1
ATOM 591 O O . PRO A 1 72 ? 11.829 -1.748 -15.703 1.00 83.31 72 PRO A O 1
ATOM 594 N N . HIS A 1 73 ? 13.272 -1.414 -14.026 1.00 82.38 73 HIS A N 1
ATOM 595 C CA . HIS A 1 73 ? 14.324 -2.284 -14.539 1.00 82.38 73 HIS A CA 1
ATOM 596 C C . HIS A 1 73 ? 14.445 -3.471 -13.591 1.00 82.38 73 HIS A C 1
ATOM 598 O O . HIS A 1 73 ? 14.736 -3.284 -12.408 1.00 82.38 73 HIS A O 1
ATOM 604 N N . LEU A 1 74 ? 14.210 -4.680 -14.098 1.00 78.62 74 LEU A N 1
ATOM 605 C CA . LEU A 1 74 ? 14.301 -5.895 -13.292 1.00 78.62 74 LEU A CA 1
ATOM 606 C C . LEU A 1 74 ? 15.675 -5.979 -12.628 1.00 78.62 74 LEU A C 1
ATOM 608 O O . LEU A 1 74 ? 16.712 -5.778 -13.268 1.00 78.62 74 LEU A O 1
ATOM 612 N N . SER A 1 75 ? 15.676 -6.235 -11.322 1.00 69.69 75 SER A N 1
ATOM 613 C CA . SER A 1 75 ? 16.920 -6.492 -10.612 1.00 69.69 75 SER A CA 1
ATOM 614 C C . SER A 1 75 ? 17.444 -7.859 -11.062 1.00 69.69 75 SER A C 1
ATOM 616 O O . SER A 1 75 ? 16.676 -8.768 -11.359 1.00 69.69 75 SER A O 1
ATOM 618 N N . VAL A 1 76 ? 18.761 -7.984 -11.204 1.00 65.06 76 VAL A N 1
ATOM 619 C CA . VAL A 1 76 ? 19.465 -9.031 -11.975 1.00 65.06 76 VAL A CA 1
ATOM 620 C C . VAL A 1 76 ? 19.343 -10.460 -11.377 1.00 65.06 76 VAL A C 1
ATOM 622 O O . VAL A 1 76 ? 20.161 -11.332 -11.651 1.00 65.06 76 VAL A O 1
ATOM 625 N N . SER A 1 77 ? 18.336 -10.754 -10.553 1.00 55.78 77 SER A N 1
ATOM 626 C CA . SER A 1 77 ? 18.144 -12.072 -9.934 1.00 55.78 77 SER A CA 1
ATOM 627 C C . SER A 1 77 ? 17.532 -13.135 -10.851 1.00 55.78 77 SER A C 1
ATOM 629 O O . SER A 1 77 ? 17.672 -14.313 -10.538 1.00 55.78 77 SER A O 1
ATOM 631 N N . GLU A 1 78 ? 16.926 -12.777 -11.989 1.00 50.62 78 GLU A N 1
ATOM 632 C CA . GLU A 1 78 ? 16.439 -13.756 -12.973 1.00 50.62 78 GLU A CA 1
ATOM 633 C C . GLU A 1 78 ? 16.697 -13.301 -14.420 1.00 50.62 78 GLU A C 1
ATOM 635 O O . GLU A 1 78 ? 15.787 -12.913 -15.146 1.00 50.62 78 GLU A O 1
ATOM 640 N N . PHE A 1 79 ? 17.942 -13.417 -14.894 1.00 48.28 79 PHE A N 1
ATOM 641 C CA . PHE A 1 79 ? 18.160 -13.646 -16.327 1.00 48.28 79 PHE A CA 1
ATOM 642 C C . PHE A 1 79 ? 17.684 -15.070 -16.653 1.00 48.28 79 PHE A C 1
ATOM 644 O O . PHE A 1 79 ? 18.479 -16.006 -16.735 1.00 48.28 79 PHE A O 1
ATOM 651 N N . LYS A 1 80 ? 16.369 -15.268 -16.807 1.00 49.25 80 LYS A N 1
ATOM 652 C CA . LYS A 1 80 ? 15.887 -16.385 -17.620 1.00 49.25 80 LYS A CA 1
ATOM 653 C C . LYS A 1 80 ? 16.199 -16.014 -19.064 1.00 49.25 80 LYS A C 1
ATOM 655 O O . LYS A 1 80 ? 15.809 -14.958 -19.550 1.00 49.25 80 LYS A O 1
ATOM 660 N N . ASN A 1 81 ? 17.011 -16.848 -19.697 1.00 45.41 81 ASN A N 1
ATOM 661 C CA . ASN A 1 81 ? 17.507 -16.653 -21.050 1.00 45.41 81 ASN A CA 1
ATOM 662 C C . ASN A 1 81 ? 16.341 -16.712 -22.051 1.00 45.41 81 ASN A C 1
ATOM 664 O O . ASN A 1 81 ? 16.060 -17.768 -22.607 1.00 45.41 81 ASN A O 1
ATOM 668 N N . GLU A 1 82 ? 15.656 -15.599 -22.298 1.00 43.59 82 GLU A N 1
ATOM 669 C CA . GLU A 1 82 ? 14.618 -15.522 -23.327 1.00 43.59 82 GLU A CA 1
ATOM 670 C C . GLU A 1 82 ? 15.238 -15.110 -24.666 1.00 43.59 82 GLU A C 1
ATOM 672 O O . GLU A 1 82 ? 15.145 -13.976 -25.123 1.00 43.59 82 GLU A O 1
ATOM 677 N N . THR A 1 83 ? 15.900 -16.073 -25.312 1.00 44.59 83 THR A N 1
ATOM 678 C CA . THR A 1 83 ? 16.110 -16.058 -26.773 1.00 44.59 83 THR A CA 1
ATOM 679 C C . THR A 1 83 ? 15.049 -16.909 -27.482 1.00 44.59 83 THR A C 1
ATOM 681 O O . THR A 1 83 ? 15.317 -17.481 -28.529 1.00 44.59 83 THR A O 1
ATOM 684 N N . GLU A 1 84 ? 13.837 -17.010 -26.928 1.00 47.28 84 GLU A N 1
ATOM 685 C CA . GLU A 1 84 ? 12.706 -17.710 -27.55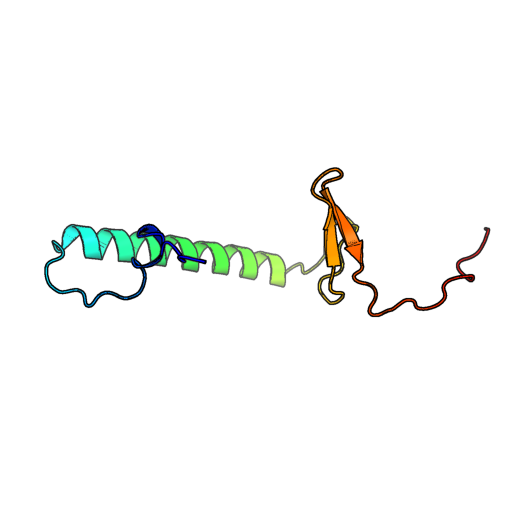3 1.00 47.28 84 GLU A CA 1
ATOM 686 C C . GLU A 1 84 ? 11.368 -17.036 -27.198 1.00 47.28 84 GLU A C 1
ATOM 688 O O . GLU A 1 84 ? 10.547 -17.581 -26.469 1.00 47.28 84 GLU A O 1
ATOM 693 N N . PHE A 1 85 ? 11.091 -15.859 -27.765 1.00 40.72 85 PHE A N 1
ATOM 694 C CA . PHE A 1 85 ? 9.700 -15.489 -28.049 1.00 40.72 85 PHE A CA 1
ATOM 695 C C . PHE A 1 85 ? 9.574 -14.915 -29.462 1.00 40.72 85 PHE A C 1
ATOM 697 O O . PHE A 1 85 ? 9.490 -13.718 -29.700 1.00 40.72 85 PHE A O 1
ATOM 704 N N . ASN A 1 86 ? 9.669 -15.863 -30.396 1.00 32.00 86 ASN A N 1
ATOM 705 C CA . ASN A 1 86 ? 9.004 -15.944 -31.691 1.00 32.00 86 ASN A CA 1
ATOM 706 C C . ASN A 1 86 ? 8.758 -14.641 -32.466 1.00 32.00 86 ASN A C 1
ATOM 708 O O . ASN A 1 86 ? 7.775 -13.934 -32.258 1.00 32.00 86 ASN A O 1
ATOM 712 N N . LEU A 1 87 ? 9.561 -14.488 -33.524 1.00 39.75 87 LEU A N 1
ATOM 713 C CA . LEU A 1 87 ? 9.053 -14.033 -34.814 1.00 39.75 87 LEU A CA 1
ATOM 714 C C . LEU A 1 87 ? 7.757 -14.787 -35.161 1.00 39.75 87 LEU A C 1
ATOM 716 O O . LEU A 1 87 ? 7.786 -15.982 -35.470 1.00 39.75 87 LEU A O 1
ATOM 720 N N . LYS A 1 88 ? 6.643 -14.062 -35.167 1.00 35.12 88 LYS A N 1
ATOM 721 C CA . LYS A 1 88 ? 5.531 -14.285 -36.084 1.00 35.12 88 LYS A CA 1
ATOM 722 C C . LYS A 1 88 ? 4.857 -12.962 -36.402 1.00 35.12 88 LYS A C 1
ATOM 724 O O . LYS A 1 88 ? 4.640 -12.184 -35.451 1.00 35.12 88 LYS A O 1
#

Foldseek 3Di:
DDPDDDPVVPPPDDPPDDDDPVVVVVVVVVVCVVVVVVVVVVVVCVVPVDDPDDDPDDPPFDFDQDPVPRHTDTDPPDPPPPPDDDDD

pLDDT: mean 74.74, std 20.66, range [32.0, 95.75]

Sequence (88 aa):
MHIQRDEHSRKLCYPVIGLKLEESVERLQITYRLTTNTRRVLNVCEKNPIDEHALNYDEYNPFNNCAASNVPHLSVSEFKNETEFNLK

Secondary structure (DSSP, 8-state):
------GGGGGGS----S--HHHHHHHHHHHHHHHHHHHHHHHHHTTS---SS--S--SSS-EEE-TTT--EEE-TT-------S---

Radius of gyration: 22.5 Å; chains: 1; bounding box: 46×36×64 Å